Protein AF-A0ABD4KVZ1-F1 (afdb_monomer)

Structure (mmCIF, N/CA/C/O backbone):
data_AF-A0ABD4KVZ1-F1
#
_entry.id   AF-A0ABD4KVZ1-F1
#
loop_
_atom_site.group_PDB
_atom_site.id
_atom_site.type_symbol
_atom_site.label_atom_id
_atom_site.label_alt_id
_atom_site.label_comp_id
_atom_site.label_asym_id
_atom_site.label_entity_id
_atom_site.label_seq_id
_atom_site.pdbx_PDB_ins_code
_atom_site.Cartn_x
_atom_site.Cartn_y
_atom_site.Cartn_z
_atom_site.occupancy
_atom_site.B_iso_or_equiv
_atom_site.auth_seq_id
_atom_site.auth_comp_id
_atom_site.auth_asym_id
_atom_site.auth_atom_id
_atom_site.pdbx_PDB_model_num
ATOM 1 N N . MET A 1 1 ? 9.297 13.037 11.658 1.00 46.06 1 MET A N 1
ATOM 2 C CA . MET A 1 1 ? 9.692 13.486 10.306 1.00 46.06 1 MET A CA 1
ATOM 3 C C . MET A 1 1 ? 10.353 12.298 9.628 1.00 46.06 1 MET A C 1
ATOM 5 O O . MET A 1 1 ? 11.456 11.955 10.025 1.00 46.06 1 MET A O 1
ATOM 9 N N . SER A 1 2 ? 9.662 11.593 8.730 1.00 57.56 2 SER A N 1
ATOM 10 C CA . SER A 1 2 ? 10.331 10.580 7.901 1.00 57.56 2 SER A CA 1
ATOM 11 C C . SER A 1 2 ? 10.944 11.315 6.720 1.00 57.56 2 SER A C 1
ATOM 13 O O . SER A 1 2 ? 10.209 11.946 5.964 1.00 57.56 2 SER A O 1
ATOM 15 N N . SER A 1 3 ? 12.267 11.285 6.589 1.00 83.69 3 SER A N 1
ATOM 16 C CA . SER A 1 3 ? 12.931 11.670 5.345 1.00 83.69 3 SER A CA 1
ATOM 17 C C . SER A 1 3 ? 12.544 10.689 4.233 1.00 83.69 3 SER A C 1
ATOM 19 O O . SER A 1 3 ? 12.139 9.553 4.503 1.00 83.69 3 SER A O 1
ATOM 21 N N . VAL A 1 4 ? 12.629 11.140 2.981 1.00 92.75 4 VAL A N 1
ATOM 22 C CA . VAL A 1 4 ? 12.518 10.255 1.816 1.00 92.75 4 VAL A CA 1
ATOM 23 C C . VAL A 1 4 ? 13.843 9.490 1.698 1.00 92.75 4 VAL A C 1
ATOM 25 O O . VAL A 1 4 ? 14.880 10.146 1.714 1.00 92.75 4 VAL A O 1
ATOM 28 N N . PRO A 1 5 ? 13.842 8.147 1.616 1.00 95.81 5 PRO A N 1
ATOM 29 C CA . PRO A 1 5 ? 15.073 7.378 1.430 1.00 95.81 5 PRO A CA 1
ATOM 30 C C . PRO A 1 5 ? 15.786 7.728 0.118 1.00 95.81 5 PRO A C 1
ATOM 32 O O . PRO A 1 5 ? 15.143 7.767 -0.932 1.00 95.81 5 PRO A O 1
ATOM 35 N N . GLU A 1 6 ? 17.105 7.915 0.160 1.00 96.62 6 GLU A N 1
ATOM 36 C CA . GLU A 1 6 ? 17.926 8.294 -1.003 1.00 96.62 6 GLU A CA 1
ATOM 37 C C . GLU A 1 6 ? 18.751 7.121 -1.559 1.00 96.62 6 GLU A C 1
ATOM 39 O O . GLU A 1 6 ? 19.367 7.220 -2.621 1.00 96.62 6 GLU A O 1
ATOM 44 N N . SER A 1 7 ? 18.729 5.969 -0.880 1.00 97.44 7 SER A N 1
ATOM 45 C CA . SER A 1 7 ? 19.423 4.753 -1.306 1.00 97.44 7 SER A CA 1
ATOM 46 C C . SER A 1 7 ? 18.576 3.491 -1.131 1.00 97.44 7 SER A C 1
ATOM 48 O O . SER A 1 7 ? 17.569 3.468 -0.419 1.00 97.44 7 SER A O 1
ATOM 50 N N . LYS A 1 8 ? 19.003 2.396 -1.775 1.00 97.69 8 LYS A N 1
ATOM 51 C CA . LYS A 1 8 ? 18.382 1.072 -1.614 1.00 97.69 8 LYS A CA 1
ATOM 52 C C . LYS A 1 8 ? 18.383 0.625 -0.149 1.00 97.69 8 LYS A C 1
ATOM 54 O O . LYS A 1 8 ? 17.370 0.117 0.325 1.00 97.69 8 LYS A O 1
ATOM 59 N N . ASP A 1 9 ? 19.498 0.813 0.550 1.00 98.06 9 ASP A N 1
ATOM 60 C CA . ASP A 1 9 ? 19.649 0.368 1.937 1.00 98.06 9 ASP A CA 1
ATOM 61 C C . ASP A 1 9 ? 18.797 1.213 2.886 1.00 98.06 9 ASP A C 1
ATOM 63 O O . ASP A 1 9 ? 18.143 0.668 3.778 1.00 98.06 9 ASP A O 1
ATOM 67 N N . GLU A 1 10 ? 18.712 2.524 2.648 1.00 97.06 10 GLU A N 1
ATOM 68 C CA . GLU A 1 10 ? 17.799 3.40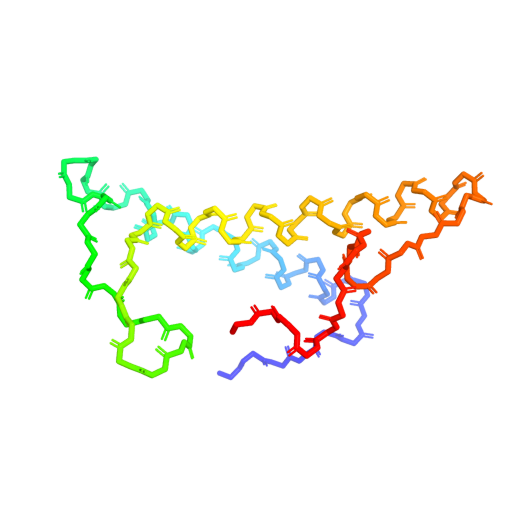1 3.383 1.00 97.06 10 GLU A CA 1
ATOM 69 C C . GLU A 1 10 ? 16.336 3.030 3.137 1.00 97.06 10 GLU A C 1
ATOM 71 O O . GLU A 1 10 ? 15.555 2.972 4.086 1.00 97.06 10 GLU A O 1
ATOM 76 N N . LEU A 1 11 ? 15.957 2.721 1.892 1.00 97.00 11 LEU A N 1
ATOM 77 C CA . LEU A 1 11 ? 14.590 2.322 1.558 1.00 97.00 11 LEU A CA 1
ATOM 78 C C . LEU A 1 11 ? 14.212 1.011 2.253 1.00 97.00 11 LEU A C 1
ATOM 80 O O . LEU A 1 11 ? 13.152 0.919 2.873 1.00 97.00 11 LEU A O 1
ATOM 84 N N . LEU A 1 12 ? 15.091 0.007 2.194 1.00 97.81 12 LEU A N 1
ATOM 85 C CA . LEU A 1 12 ? 14.888 -1.269 2.882 1.00 97.81 12 LEU A CA 1
ATOM 86 C C . LEU A 1 12 ? 14.811 -1.078 4.400 1.00 97.81 12 LEU A C 1
ATOM 88 O O . LEU A 1 12 ? 13.948 -1.667 5.050 1.00 97.81 12 LEU A O 1
ATOM 92 N N . THR A 1 13 ? 15.668 -0.230 4.966 1.00 96.81 13 THR A N 1
ATOM 93 C CA . THR A 1 13 ? 15.659 0.092 6.400 1.00 96.81 13 THR A CA 1
ATOM 94 C C . THR A 1 13 ? 14.362 0.790 6.807 1.00 96.81 13 THR A C 1
ATOM 96 O O . THR A 1 13 ? 13.756 0.429 7.820 1.00 96.81 13 THR A O 1
ATOM 99 N N . ALA A 1 14 ? 13.882 1.748 6.013 1.00 96.25 14 ALA A N 1
ATOM 100 C CA . ALA A 1 14 ? 12.621 2.438 6.258 1.00 96.25 14 ALA A CA 1
ATOM 101 C C . ALA A 1 14 ? 11.437 1.457 6.240 1.00 96.25 14 ALA A C 1
ATOM 103 O O . ALA A 1 14 ? 10.675 1.404 7.204 1.00 96.25 14 ALA A O 1
ATOM 104 N N . ILE A 1 15 ? 11.332 0.608 5.211 1.00 96.25 15 ILE A N 1
ATOM 105 C CA . ILE A 1 15 ? 10.273 -0.411 5.111 1.00 96.25 15 ILE A CA 1
ATOM 106 C C . ILE A 1 15 ? 10.318 -1.362 6.317 1.00 96.25 15 ILE A C 1
ATOM 108 O O . ILE A 1 15 ? 9.310 -1.538 7.005 1.00 96.25 15 ILE A O 1
ATOM 112 N N . ASN A 1 16 ? 11.490 -1.930 6.618 1.00 97.19 16 ASN A N 1
ATOM 113 C CA . ASN A 1 16 ? 11.646 -2.937 7.671 1.00 97.19 16 ASN A CA 1
ATOM 114 C C . ASN A 1 16 ? 11.500 -2.374 9.091 1.00 97.19 16 ASN A C 1
ATOM 116 O O . ASN A 1 16 ? 11.189 -3.126 10.010 1.00 97.19 16 ASN A O 1
ATOM 120 N N . SER A 1 17 ? 11.707 -1.072 9.292 1.00 95.88 17 SER A N 1
ATOM 121 C CA . SER A 1 17 ? 11.547 -0.430 10.603 1.00 95.88 17 SER A CA 1
ATOM 122 C C . SER A 1 17 ? 10.137 0.111 10.847 1.00 95.88 17 SER A C 1
ATOM 124 O O . SER A 1 17 ? 9.678 0.120 11.993 1.00 95.88 17 SER A O 1
ATOM 126 N N . ILE A 1 18 ? 9.438 0.555 9.797 1.0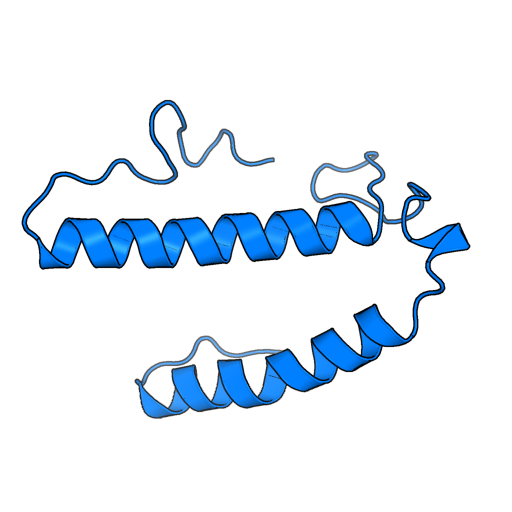0 95.31 18 ILE A N 1
ATOM 127 C CA . ILE A 1 18 ? 8.083 1.113 9.895 1.00 95.31 18 ILE A CA 1
ATOM 128 C C . ILE A 1 18 ? 7.039 -0.004 9.924 1.00 95.31 18 ILE A C 1
ATOM 130 O O . ILE A 1 18 ? 6.128 0.041 10.751 1.00 95.31 18 ILE A O 1
ATOM 134 N N . PHE A 1 19 ? 7.181 -1.028 9.077 1.00 96.62 19 PHE A N 1
ATOM 135 C CA . PHE A 1 19 ? 6.179 -2.088 8.955 1.00 96.62 19 PHE A CA 1
ATOM 136 C C . PHE A 1 19 ? 5.866 -2.802 10.287 1.00 96.62 19 PHE A C 1
ATOM 138 O O . PHE A 1 19 ? 4.686 -2.929 10.616 1.00 96.62 19 PHE A O 1
ATOM 145 N N . PRO A 1 20 ? 6.847 -3.204 11.124 1.00 97.50 20 PRO A N 1
ATOM 146 C CA . PRO A 1 20 ? 6.544 -3.832 12.410 1.00 97.50 20 PRO A CA 1
ATOM 147 C C . PRO A 1 20 ? 5.761 -2.925 13.364 1.00 97.50 20 PRO A C 1
ATOM 149 O O . PRO A 1 20 ? 4.898 -3.420 14.081 1.00 97.50 20 PRO A O 1
ATOM 152 N N . LYS A 1 21 ? 6.028 -1.611 13.354 1.00 96.81 21 LYS A N 1
ATOM 153 C CA . LYS A 1 21 ? 5.315 -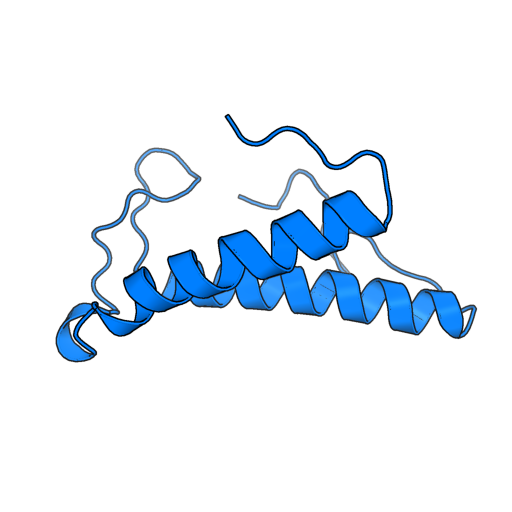0.631 14.192 1.00 96.81 21 LYS A CA 1
ATOM 154 C C . LYS A 1 21 ? 3.856 -0.515 13.759 1.00 96.81 21 LYS A C 1
ATOM 156 O O . LYS A 1 21 ? 2.966 -0.665 14.582 1.00 96.81 21 LYS A O 1
ATOM 161 N N . LEU A 1 22 ? 3.626 -0.388 12.454 1.00 96.38 22 LEU A N 1
ATOM 162 C CA . LEU A 1 22 ? 2.284 -0.381 11.876 1.00 96.38 22 LEU A CA 1
ATOM 163 C C . LEU A 1 22 ? 1.503 -1.667 12.207 1.00 96.38 22 LEU A C 1
ATOM 165 O O . LEU A 1 22 ? 0.311 -1.633 12.502 1.00 96.38 22 LEU A O 1
ATOM 169 N N . MET A 1 23 ? 2.176 -2.820 12.194 1.00 97.75 23 MET A N 1
ATOM 170 C CA . MET A 1 23 ? 1.547 -4.090 12.560 1.00 97.75 23 MET A CA 1
ATOM 171 C C . MET A 1 23 ? 1.183 -4.185 14.044 1.00 97.75 23 MET A C 1
ATOM 173 O O . MET A 1 23 ? 0.237 -4.903 14.368 1.00 97.75 23 MET A O 1
ATOM 17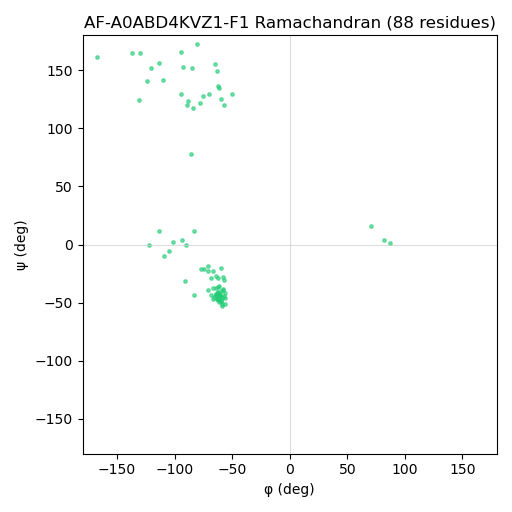7 N N . VAL A 1 24 ? 1.903 -3.503 14.943 1.00 98.12 24 VAL A N 1
ATOM 178 C CA . VAL A 1 24 ? 1.505 -3.398 16.358 1.00 98.12 24 VAL A CA 1
ATOM 179 C C . VAL A 1 24 ? 0.170 -2.667 16.461 1.00 98.12 24 VAL A C 1
ATOM 181 O O . VAL A 1 24 ? -0.741 -3.191 17.102 1.00 98.12 24 VAL A O 1
ATOM 184 N N . ASP A 1 25 ? 0.021 -1.541 15.759 1.00 95.75 25 ASP A N 1
ATOM 185 C CA . ASP A 1 25 ? -1.220 -0.762 15.759 1.00 95.75 25 ASP A CA 1
ATOM 186 C C . ASP A 1 25 ? -2.393 -1.614 15.257 1.00 95.75 25 ASP A C 1
ATOM 188 O O . ASP A 1 25 ? -3.372 -1.806 15.980 1.00 95.75 25 ASP A O 1
ATOM 192 N N . TYR A 1 26 ? -2.266 -2.245 14.084 1.00 96.88 26 TYR A N 1
ATOM 193 C CA . TYR A 1 26 ? -3.340 -3.082 13.533 1.00 96.88 26 TYR A CA 1
ATOM 194 C C . TYR A 1 26 ? -3.698 -4.295 14.389 1.00 96.88 26 TYR A C 1
ATOM 196 O O . TYR A 1 26 ? -4.869 -4.660 14.469 1.00 96.88 26 TYR A O 1
ATOM 204 N N . ARG A 1 27 ? -2.718 -4.934 15.036 1.00 97.19 27 ARG A N 1
ATOM 205 C CA . ARG A 1 27 ? -2.975 -6.094 15.907 1.00 97.19 27 ARG A CA 1
ATOM 206 C C . ARG A 1 27 ? -3.611 -5.706 17.236 1.00 97.19 27 ARG A C 1
ATOM 208 O O . ARG A 1 27 ? -4.206 -6.566 17.878 1.00 97.19 27 ARG A O 1
ATOM 215 N N . SER A 1 28 ? -3.475 -4.449 17.650 1.00 97.31 28 SER A N 1
ATOM 216 C CA . SER A 1 28 ? -4.076 -3.951 18.887 1.00 97.31 28 SER A CA 1
ATOM 217 C C . SER A 1 28 ? -5.580 -3.681 18.755 1.00 97.31 28 SER A C 1
ATOM 219 O O . SER A 1 28 ? -6.287 -3.684 19.761 1.00 97.31 28 SER A O 1
ATOM 221 N N . VAL A 1 29 ? -6.085 -3.496 17.529 1.00 97.19 29 VAL A N 1
ATOM 222 C CA . VAL A 1 29 ? -7.495 -3.189 17.260 1.00 97.19 29 VAL A CA 1
ATOM 223 C C . VAL A 1 29 ? -8.362 -4.454 17.358 1.00 97.19 29 VAL A C 1
ATOM 225 O O . VAL A 1 29 ? -8.159 -5.400 16.591 1.00 97.19 29 VAL A O 1
ATOM 228 N N . PRO A 1 30 ? -9.385 -4.487 18.234 1.00 97.81 30 PRO A N 1
ATOM 229 C CA . PRO A 1 30 ? -10.340 -5.587 18.279 1.00 97.81 30 PRO A CA 1
ATOM 230 C C . PRO A 1 30 ? -11.126 -5.726 16.969 1.00 97.81 30 PRO A C 1
ATOM 232 O O . PRO A 1 30 ? -11.660 -4.754 16.431 1.00 97.81 30 PRO A O 1
ATOM 235 N N . ALA A 1 31 ? -11.288 -6.960 16.489 1.00 96.56 31 ALA A N 1
ATOM 236 C CA . ALA A 1 31 ? -12.021 -7.238 15.250 1.00 96.56 31 ALA A CA 1
ATOM 237 C C . ALA A 1 31 ? -13.480 -6.737 15.275 1.00 96.56 31 ALA A C 1
ATOM 239 O O . ALA A 1 31 ? -14.024 -6.389 14.230 1.00 96.56 31 ALA A O 1
ATOM 240 N N . SER A 1 32 ? -14.099 -6.662 16.459 1.00 98.06 32 SER A N 1
ATOM 241 C CA . SER A 1 32 ? -15.465 -6.159 16.649 1.00 98.06 32 SER A CA 1
ATOM 242 C C . SER A 1 32 ? -15.634 -4.681 16.290 1.00 98.06 32 SER A C 1
ATOM 244 O O . SER A 1 32 ? -16.733 -4.285 15.911 1.00 98.06 32 SER A O 1
ATOM 246 N N . ILE A 1 33 ? -14.567 -3.880 16.387 1.00 97.50 33 ILE A N 1
ATOM 247 C CA . ILE A 1 33 ? -14.597 -2.439 16.096 1.00 97.50 33 ILE A CA 1
ATOM 248 C C . ILE A 1 33 ? -13.844 -2.073 14.812 1.00 97.50 33 ILE A C 1
ATOM 250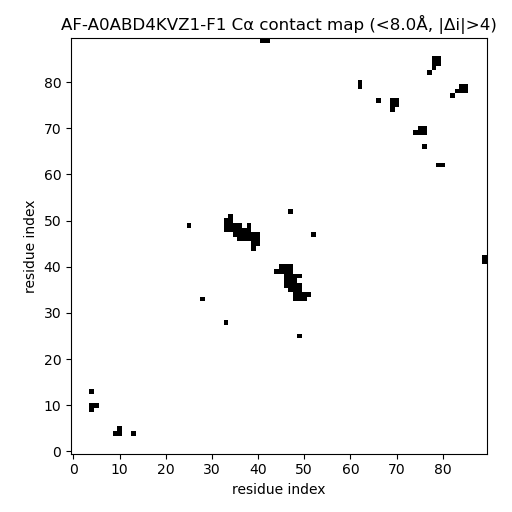 O O . ILE A 1 33 ? -13.979 -0.963 14.316 1.00 97.50 33 ILE A O 1
ATOM 254 N N . ALA A 1 34 ? -13.090 -3.004 14.218 1.00 97.81 34 ALA A N 1
ATOM 255 C CA . ALA A 1 34 ? -12.208 -2.726 13.079 1.00 97.81 34 ALA A CA 1
ATOM 256 C C . ALA A 1 34 ? -12.923 -2.181 11.822 1.00 97.81 34 ALA A C 1
ATOM 258 O O . ALA A 1 34 ? -12.278 -1.575 10.966 1.00 97.81 34 ALA A O 1
ATOM 259 N N . ARG A 1 35 ? -14.243 -2.388 11.712 1.00 98.06 35 ARG A N 1
ATOM 260 C CA . ARG A 1 35 ? -15.099 -1.880 10.624 1.00 98.06 35 ARG A CA 1
ATOM 261 C C . ARG A 1 35 ? -15.919 -0.636 10.989 1.00 98.06 35 ARG A C 1
ATOM 263 O O . ARG A 1 35 ? -16.703 -0.187 10.160 1.00 98.06 35 ARG A O 1
ATOM 270 N N . GLN A 1 36 ? -15.778 -0.086 12.194 1.00 98.19 36 GLN A N 1
ATOM 271 C CA . GLN A 1 36 ? -16.438 1.170 12.557 1.00 98.19 36 GLN A CA 1
ATOM 272 C C . GLN A 1 36 ? -15.786 2.332 11.800 1.00 98.19 36 GLN A C 1
ATOM 274 O O . GLN A 1 36 ? -14.561 2.454 11.788 1.00 98.19 36 GLN A O 1
ATOM 279 N N . CYS A 1 37 ? -16.599 3.165 11.151 1.00 97.69 37 CYS A N 1
ATOM 280 C CA . CYS A 1 37 ? -16.125 4.325 10.401 1.00 97.69 37 CYS A CA 1
ATOM 281 C C . CYS A 1 37 ? -15.965 5.523 11.335 1.00 97.69 37 CYS A C 1
ATOM 283 O O . CYS A 1 37 ? -16.829 6.386 11.372 1.00 97.69 37 CYS A O 1
ATOM 285 N N . GLU A 1 38 ? -14.882 5.551 12.107 1.00 95.94 38 GLU A N 1
ATOM 286 C CA . GLU A 1 38 ? -14.612 6.617 13.088 1.00 95.94 38 GLU A CA 1
ATOM 287 C C . GLU A 1 38 ? -13.271 7.329 12.846 1.00 95.94 38 GLU A C 1
ATOM 289 O O . GLU A 1 38 ? -12.918 8.262 13.564 1.00 95.94 38 GLU A O 1
ATOM 294 N N . ILE A 1 39 ? -12.519 6.920 11.819 1.00 94.81 39 ILE A N 1
ATOM 295 C CA . ILE A 1 39 ? -11.236 7.525 11.449 1.00 94.81 39 ILE A CA 1
ATOM 296 C C . ILE A 1 39 ? -11.488 8.579 10.376 1.00 94.81 39 ILE A C 1
ATOM 298 O O . ILE A 1 39 ? -12.132 8.278 9.374 1.00 94.81 39 ILE A O 1
ATOM 302 N N . GLU A 1 40 ? -10.970 9.797 10.545 1.00 95.62 40 GLU A N 1
ATOM 303 C CA . GLU A 1 40 ? -11.022 10.818 9.490 1.00 95.62 40 GLU A CA 1
ATOM 304 C C . GLU A 1 40 ? -10.293 10.322 8.229 1.00 95.62 40 GLU A C 1
ATOM 306 O O . GLU A 1 40 ? -9.141 9.890 8.285 1.00 95.62 40 GLU A O 1
ATOM 311 N N . GLY A 1 41 ? -10.990 10.344 7.091 1.00 93.56 41 GLY A N 1
ATOM 312 C CA . GLY A 1 41 ? -10.439 9.942 5.800 1.00 93.56 41 GLY A CA 1
ATOM 313 C C . GLY A 1 41 ? -9.601 11.039 5.136 1.00 93.56 41 GLY A C 1
ATOM 314 O O . GLY A 1 41 ? -9.585 12.189 5.566 1.00 93.56 41 GLY A O 1
ATOM 315 N N . ASN A 1 42 ? -8.943 10.695 4.024 1.00 89.75 42 ASN A N 1
ATOM 316 C CA . ASN A 1 42 ? -8.112 11.638 3.257 1.00 89.75 42 ASN A CA 1
ATOM 317 C C . ASN A 1 42 ? -8.915 12.820 2.685 1.00 89.75 42 ASN A C 1
ATOM 319 O O . ASN A 1 42 ? -8.390 13.922 2.528 1.00 89.75 42 ASN A O 1
ATOM 323 N N . VAL A 1 43 ? -10.203 12.604 2.401 1.00 91.00 43 VAL A N 1
ATOM 324 C CA . VAL A 1 43 ? -11.129 13.663 2.001 1.00 91.00 43 VAL A CA 1
ATOM 325 C C . VAL A 1 43 ? -11.760 14.251 3.258 1.00 91.00 43 VAL A C 1
ATOM 327 O O . VAL A 1 43 ? -12.452 13.553 4.001 1.00 91.00 43 VAL A O 1
ATOM 330 N N . LYS A 1 44 ? -11.557 15.552 3.485 1.00 91.44 44 LYS A N 1
ATOM 331 C CA . LYS A 1 44 ? -12.087 16.260 4.657 1.00 91.44 44 LYS A CA 1
ATOM 332 C C . LYS A 1 44 ? -13.585 15.996 4.844 1.00 91.44 44 LYS A C 1
ATOM 334 O O . LYS A 1 44 ? -14.376 16.189 3.922 1.00 9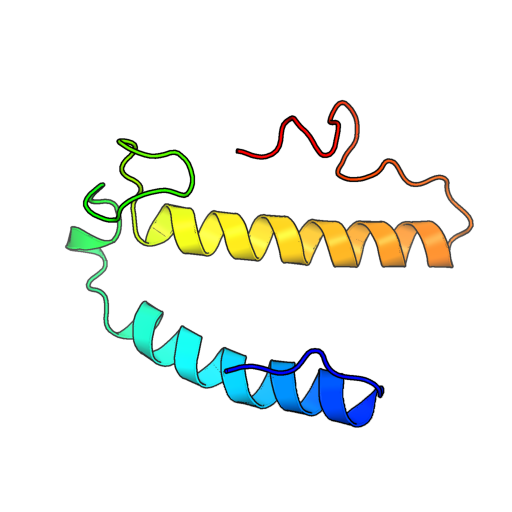1.44 44 LYS A O 1
ATOM 339 N N . GLY A 1 45 ? -13.967 15.615 6.061 1.00 94.38 45 GLY A N 1
ATOM 340 C CA . GLY A 1 45 ? -15.357 15.316 6.416 1.00 94.38 45 GLY A CA 1
ATOM 341 C C . GLY A 1 45 ? -15.827 13.910 6.031 1.00 94.38 45 GLY A C 1
ATOM 342 O O . GLY A 1 45 ? -16.993 13.593 6.248 1.00 94.38 45 GLY A O 1
ATOM 343 N N . THR A 1 46 ? -14.946 13.063 5.492 1.00 95.31 46 THR A N 1
ATOM 344 C CA . THR A 1 46 ? -15.218 11.629 5.331 1.00 95.31 46 THR A CA 1
ATOM 345 C C . THR A 1 46 ? -14.703 10.844 6.529 1.00 95.31 46 THR A C 1
ATOM 347 O O . THR A 1 46 ? -13.753 11.257 7.196 1.00 95.31 46 THR A O 1
ATOM 350 N N . GLN A 1 47 ? -15.339 9.707 6.802 1.00 97.50 47 GLN A N 1
ATOM 351 C CA . GLN A 1 47 ? -14.896 8.759 7.816 1.00 97.50 47 GLN A CA 1
ATOM 352 C C . GLN A 1 47 ? -14.700 7.386 7.183 1.00 97.50 47 GLN A C 1
ATOM 354 O O . GLN A 1 47 ? -15.488 6.966 6.333 1.00 97.50 47 GLN A O 1
ATOM 359 N N . ILE A 1 48 ? -13.647 6.701 7.608 1.00 97.50 48 ILE A N 1
ATOM 360 C CA . ILE A 1 48 ? -13.259 5.368 7.160 1.00 97.50 48 ILE A CA 1
ATOM 361 C C . ILE A 1 48 ? -13.007 4.471 8.371 1.00 97.50 48 ILE A C 1
ATOM 363 O O . ILE A 1 48 ? -12.874 4.939 9.504 1.00 97.50 48 ILE A O 1
ATOM 367 N N . SER A 1 49 ? -12.953 3.166 8.141 1.00 98.12 49 SER A N 1
ATOM 368 C CA . SER A 1 49 ? -12.631 2.184 9.171 1.00 98.12 49 SER A CA 1
ATOM 369 C C . SER A 1 49 ? -11.147 1.825 9.202 1.00 98.12 49 SER A C 1
ATOM 371 O O . SER A 1 49 ? -10.404 2.063 8.246 1.00 98.12 49 SER A O 1
ATOM 373 N N . VAL A 1 50 ? -10.703 1.169 10.280 1.00 97.69 50 VAL A N 1
ATOM 374 C CA . VAL A 1 50 ? -9.348 0.589 10.351 1.00 97.69 50 VAL A CA 1
ATOM 375 C C . VAL A 1 50 ? -9.132 -0.376 9.181 1.00 97.69 50 VAL A C 1
ATOM 377 O O . VAL A 1 50 ? -8.081 -0.336 8.542 1.00 97.69 50 VAL A O 1
ATOM 380 N N . CYS A 1 51 ? -10.131 -1.199 8.845 1.00 97.94 51 CYS A N 1
ATOM 381 C CA . CYS A 1 51 ? -10.067 -2.094 7.689 1.00 97.94 51 CYS A CA 1
ATOM 382 C C . CYS A 1 51 ? -9.834 -1.349 6.369 1.00 97.94 51 CYS A C 1
ATOM 384 O O . CYS A 1 51 ? -9.069 -1.837 5.537 1.00 97.94 51 CYS A O 1
ATOM 386 N N . ASP A 1 52 ? -10.442 -0.177 6.183 1.00 97.69 52 ASP A N 1
ATOM 387 C CA . ASP A 1 52 ? -10.257 0.619 4.967 1.00 97.69 52 ASP A CA 1
ATOM 388 C C . ASP A 1 52 ? -8.823 1.149 4.863 1.00 97.69 52 ASP A C 1
ATOM 390 O O . ASP A 1 52 ? -8.239 1.120 3.780 1.00 97.69 52 ASP A O 1
ATOM 394 N N . THR A 1 53 ? -8.199 1.53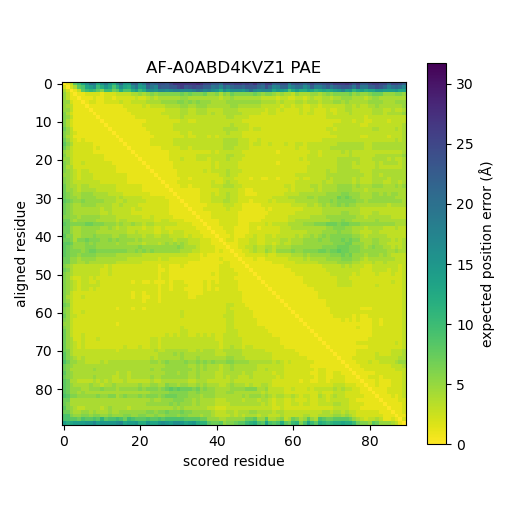3 5.986 1.00 96.38 53 THR A N 1
ATOM 395 C CA . THR A 1 53 ? -6.776 1.925 5.986 1.00 96.38 53 THR A CA 1
ATOM 396 C C . THR A 1 53 ? -5.864 0.769 5.557 1.00 96.38 53 THR A C 1
ATOM 398 O O . THR A 1 53 ? -4.957 0.964 4.750 1.00 96.38 53 THR A O 1
ATOM 401 N N . VAL A 1 54 ? -6.134 -0.460 6.019 1.00 96.38 54 VAL A N 1
ATOM 402 C CA . VAL A 1 54 ? -5.373 -1.652 5.606 1.00 96.38 54 VAL A CA 1
ATOM 403 C C . VAL A 1 54 ? -5.600 -1.943 4.123 1.00 96.38 54 VAL A C 1
ATOM 405 O O . VAL A 1 54 ? -4.644 -2.201 3.391 1.00 96.38 54 VAL A O 1
ATOM 408 N N . ALA A 1 55 ? -6.854 -1.888 3.665 1.00 97.69 55 ALA A N 1
ATOM 409 C CA . ALA A 1 55 ? -7.205 -2.117 2.267 1.00 97.69 55 ALA A CA 1
ATOM 410 C C . ALA A 1 55 ? -6.510 -1.107 1.341 1.00 97.69 55 ALA A C 1
ATOM 412 O O . ALA A 1 55 ? -5.986 -1.498 0.297 1.00 97.69 55 ALA A O 1
ATOM 413 N N . TYR A 1 56 ? -6.434 0.160 1.755 1.00 95.62 56 TYR A N 1
ATOM 414 C CA . TYR A 1 56 ? -5.707 1.213 1.050 1.00 95.62 56 TYR A CA 1
ATOM 415 C C . TYR A 1 56 ? -4.213 0.880 0.902 1.00 95.62 56 TYR A C 1
ATOM 417 O O . TYR A 1 56 ? -3.676 0.921 -0.207 1.00 95.62 56 TYR A O 1
ATOM 425 N N . LEU A 1 57 ? -3.545 0.476 1.990 1.00 96.56 57 LEU A N 1
ATOM 426 C CA . LEU A 1 57 ? -2.125 0.103 1.961 1.00 96.56 57 LEU A CA 1
ATOM 427 C C . LEU A 1 57 ? -1.857 -1.139 1.100 1.00 96.56 57 LEU A C 1
ATOM 429 O O . LEU A 1 57 ? -0.906 -1.154 0.316 1.00 96.56 57 LEU A O 1
ATOM 433 N N . ILE A 1 58 ? -2.709 -2.164 1.202 1.00 97.69 58 ILE A N 1
ATOM 434 C CA . ILE A 1 58 ? -2.626 -3.369 0.363 1.00 97.69 58 ILE A CA 1
ATOM 435 C C . ILE A 1 58 ? -2.812 -3.004 -1.113 1.00 97.69 58 ILE A C 1
ATOM 437 O O . ILE A 1 58 ? -2.060 -3.482 -1.963 1.00 97.69 58 ILE A O 1
ATOM 441 N N . GLY A 1 59 ? -3.785 -2.143 -1.424 1.00 96.69 59 GLY A N 1
ATOM 442 C CA . GLY A 1 59 ? -4.042 -1.664 -2.779 1.00 96.69 59 GLY A CA 1
ATOM 443 C C . GLY A 1 59 ? -2.807 -1.016 -3.403 1.00 96.69 59 GLY A C 1
ATOM 444 O O . GLY A 1 59 ? -2.380 -1.421 -4.486 1.00 96.69 59 GLY A O 1
ATOM 445 N N . TRP A 1 60 ? -2.176 -0.076 -2.694 1.00 97.00 60 TRP A N 1
ATOM 446 C CA . TRP A 1 60 ? -0.947 0.576 -3.156 1.00 97.00 60 TRP A CA 1
ATOM 447 C C . TRP A 1 60 ? 0.234 -0.383 -3.297 1.00 97.00 60 TRP A C 1
ATOM 449 O O . TRP A 1 60 ? 0.928 -0.346 -4.314 1.00 97.00 60 TRP A O 1
ATOM 459 N N . GLY A 1 61 ? 0.441 -1.277 -2.325 1.00 97.50 61 GLY A N 1
ATOM 460 C CA . GLY A 1 61 ? 1.492 -2.293 -2.404 1.00 97.50 61 GLY A CA 1
ATOM 461 C C . GLY A 1 61 ? 1.330 -3.193 -3.632 1.00 97.50 61 GLY A C 1
ATOM 462 O O . GLY A 1 61 ? 2.276 -3.391 -4.396 1.00 97.50 61 GLY A O 1
ATOM 463 N N . ASN A 1 62 ? 0.108 -3.666 -3.885 1.00 97.94 62 ASN A N 1
ATOM 464 C CA . ASN A 1 62 ? -0.207 -4.486 -5.053 1.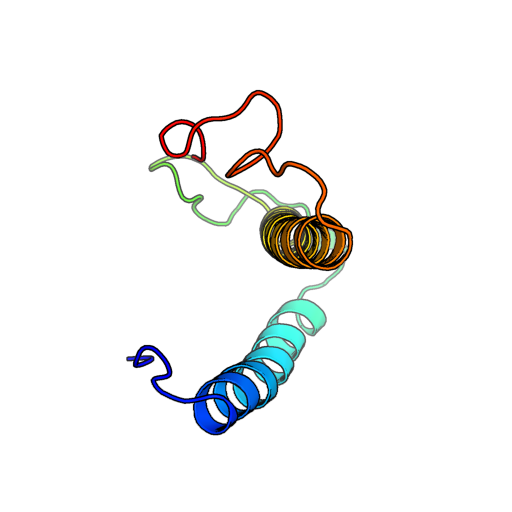00 97.94 62 ASN A CA 1
ATOM 465 C C . ASN A 1 62 ? -0.003 -3.733 -6.372 1.00 97.94 62 ASN A C 1
ATOM 467 O O . ASN A 1 62 ? 0.478 -4.328 -7.337 1.00 97.94 62 ASN A O 1
ATOM 471 N N . LEU A 1 63 ? -0.328 -2.436 -6.428 1.00 98.00 63 LEU A N 1
ATOM 472 C CA . LEU A 1 63 ? -0.071 -1.611 -7.610 1.00 98.00 63 LEU A CA 1
ATOM 473 C C . LEU A 1 63 ? 1.427 -1.505 -7.908 1.00 98.00 63 LEU A C 1
ATOM 475 O O . LEU A 1 63 ? 1.829 -1.781 -9.036 1.00 98.00 63 LEU A O 1
ATOM 479 N N . VAL A 1 64 ? 2.262 -1.210 -6.906 1.00 98.00 64 VAL A N 1
ATOM 480 C CA . VAL A 1 64 ? 3.724 -1.137 -7.082 1.00 98.00 64 VAL A CA 1
ATOM 481 C C . VAL A 1 64 ? 4.293 -2.466 -7.585 1.00 98.00 64 VAL A C 1
ATOM 483 O O . VAL A 1 64 ? 5.073 -2.484 -8.541 1.00 98.00 64 VAL A O 1
ATOM 486 N N . LEU A 1 65 ? 3.864 -3.588 -6.996 1.00 98.25 65 LEU A N 1
ATOM 487 C CA . LEU A 1 65 ? 4.285 -4.925 -7.424 1.00 98.25 65 LEU A CA 1
ATOM 488 C C . LEU A 1 65 ? 3.829 -5.242 -8.856 1.00 98.25 65 LEU A C 1
ATOM 490 O O . LEU A 1 65 ? 4.623 -5.745 -9.655 1.00 98.25 65 LEU A O 1
ATOM 494 N N . LYS A 1 66 ? 2.583 -4.902 -9.211 1.00 98.00 66 LYS A N 1
ATOM 495 C CA . LYS A 1 66 ? 2.051 -5.048 -10.574 1.00 98.00 66 LYS A CA 1
ATOM 496 C C . LYS A 1 66 ? 2.877 -4.238 -11.571 1.00 98.00 66 LYS A C 1
ATOM 498 O O . LYS A 1 66 ? 3.277 -4.777 -12.601 1.00 98.00 66 LYS A O 1
ATOM 503 N N . TRP A 1 67 ? 3.152 -2.967 -11.280 1.00 98.38 67 TRP A N 1
ATOM 504 C CA . TRP A 1 67 ? 3.944 -2.110 -12.163 1.00 98.38 67 TRP A CA 1
ATOM 505 C C . TRP A 1 67 ? 5.349 -2.673 -12.375 1.00 98.38 67 TRP A C 1
ATOM 507 O O . TRP A 1 67 ? 5.812 -2.732 -13.513 1.00 98.38 67 TRP A O 1
ATOM 517 N N . HIS A 1 68 ? 6.009 -3.130 -11.304 1.00 98.06 68 HIS A N 1
ATOM 518 C CA . HIS A 1 68 ? 7.335 -3.739 -11.392 1.00 98.06 68 HIS A CA 1
ATOM 519 C C . HIS A 1 68 ? 7.323 -5.015 -12.242 1.00 98.06 68 HIS A C 1
ATOM 521 O O . HIS A 1 68 ? 8.153 -5.160 -13.137 1.00 98.06 68 HIS A O 1
ATOM 527 N N . SER A 1 69 ? 6.355 -5.905 -12.007 1.00 98.38 69 SER A N 1
ATOM 528 C CA . SER A 1 69 ? 6.203 -7.161 -12.747 1.00 98.38 69 SER A CA 1
ATOM 529 C C . SER A 1 69 ? 5.957 -6.938 -14.242 1.00 98.38 69 SER A C 1
ATOM 531 O O . SER A 1 69 ? 6.566 -7.606 -15.073 1.00 98.38 69 SER A O 1
ATOM 533 N N . LEU A 1 70 ? 5.099 -5.985 -14.610 1.00 98.44 70 LEU A N 1
ATOM 534 C CA . LEU A 1 70 ? 4.849 -5.666 -16.017 1.00 98.44 70 LEU A CA 1
ATOM 535 C C . LEU A 1 70 ? 6.081 -5.027 -16.674 1.00 98.44 70 LEU A C 1
ATOM 537 O O . LEU A 1 70 ? 6.467 -5.425 -17.772 1.00 98.44 70 LEU A O 1
ATOM 541 N N . LYS A 1 71 ? 6.749 -4.092 -15.982 1.00 97.88 71 LYS A N 1
ATOM 542 C CA . LYS A 1 71 ? 7.987 -3.470 -16.475 1.00 97.88 71 LYS A CA 1
ATOM 543 C C . LYS A 1 71 ? 9.100 -4.491 -16.696 1.00 97.88 71 LYS A C 1
ATOM 545 O O . LYS A 1 71 ? 9.773 -4.408 -17.719 1.00 97.88 71 LYS A O 1
ATOM 550 N N . SER A 1 72 ? 9.289 -5.448 -15.785 1.00 98.12 72 SER A N 1
ATOM 551 C CA . SER A 1 72 ? 10.328 -6.478 -15.926 1.00 98.12 72 SER A CA 1
ATOM 552 C C . SER A 1 72 ? 10.069 -7.435 -17.094 1.00 98.12 72 SER A C 1
ATOM 554 O O . SER A 1 72 ? 11.013 -8.002 -17.636 1.00 98.12 72 SER A O 1
ATOM 556 N N . GLN A 1 73 ? 8.812 -7.560 -17.528 1.00 98.31 73 GLN A N 1
ATOM 557 C CA . GLN A 1 73 ? 8.397 -8.329 -18.705 1.00 98.31 73 GLN A CA 1
ATOM 558 C C . GLN A 1 73 ? 8.387 -7.504 -20.006 1.00 98.31 73 GLN A C 1
ATOM 560 O O . GLN A 1 73 ? 8.032 -8.031 -21.057 1.00 98.31 73 GLN A O 1
ATOM 565 N N . GLY A 1 74 ? 8.736 -6.212 -19.964 1.00 98.19 74 GLY A N 1
ATOM 566 C CA . GLY A 1 74 ? 8.652 -5.321 -21.128 1.00 98.19 74 GLY A CA 1
ATOM 567 C C . GLY A 1 74 ? 7.218 -4.978 -21.554 1.00 98.19 74 GLY A C 1
ATOM 568 O O . GLY A 1 74 ? 7.008 -4.497 -22.666 1.00 98.19 74 GLY A O 1
ATOM 569 N N . LEU A 1 75 ? 6.230 -5.213 -20.687 1.00 98.31 75 LEU A N 1
ATOM 570 C CA . LEU A 1 75 ? 4.822 -4.928 -20.951 1.00 98.31 75 LEU A CA 1
ATOM 571 C C . LEU A 1 75 ? 4.473 -3.463 -20.626 1.00 98.31 75 LEU A C 1
ATOM 573 O O . LEU A 1 75 ? 5.095 -2.848 -19.748 1.00 98.31 75 LEU A O 1
ATOM 577 N N . PRO A 1 76 ? 3.468 -2.881 -21.309 1.00 97.25 76 PRO A N 1
ATOM 578 C CA . PRO A 1 76 ? 2.977 -1.547 -20.986 1.00 97.25 76 PRO A CA 1
ATOM 579 C C . PRO A 1 76 ? 2.368 -1.504 -19.578 1.00 97.25 76 PRO A C 1
ATOM 581 O O . PRO A 1 76 ? 1.817 -2.488 -19.083 1.00 97.25 76 PRO A O 1
ATOM 584 N N . VAL A 1 77 ? 2.468 -0.338 -18.934 1.00 97.75 77 VAL A N 1
ATOM 585 C CA . VAL A 1 77 ? 1.946 -0.099 -17.583 1.00 97.75 77 VAL A CA 1
ATOM 586 C C . VAL A 1 77 ? 1.123 1.177 -17.564 1.00 97.75 77 VAL A C 1
ATOM 588 O O . VAL A 1 77 ? 1.643 2.246 -17.882 1.00 97.75 77 VAL A O 1
ATOM 591 N N . ASP A 1 78 ? -0.123 1.056 -17.115 1.00 96.81 78 ASP A N 1
ATOM 592 C CA . ASP A 1 78 ? -0.999 2.191 -16.842 1.00 96.81 78 ASP A CA 1
ATOM 593 C C . ASP A 1 78 ? -0.804 2.665 -15.399 1.00 96.81 78 ASP A C 1
ATOM 595 O O . ASP A 1 78 ? -0.984 1.895 -14.449 1.00 96.81 78 ASP A O 1
ATOM 599 N N . PHE A 1 79 ? -0.473 3.944 -15.233 1.00 96.62 79 PHE A N 1
ATOM 600 C CA . PHE A 1 79 ? -0.333 4.591 -13.930 1.00 96.62 79 PHE A CA 1
ATOM 601 C C . PHE A 1 79 ? -1.463 5.602 -13.694 1.00 96.62 79 PHE A C 1
ATOM 603 O O . PHE A 1 79 ? -1.783 6.357 -14.615 1.00 96.62 79 PHE A O 1
ATOM 610 N N . PRO A 1 80 ? -2.003 5.708 -12.463 1.00 95.69 80 PRO A N 1
ATOM 611 C CA . PRO A 1 80 ? -1.784 4.828 -11.302 1.00 95.69 80 PRO A CA 1
ATOM 612 C C . PRO A 1 80 ? -2.440 3.443 -11.458 1.00 95.69 80 PRO A C 1
ATOM 614 O O . PRO A 1 80 ? -2.060 2.482 -10.800 1.00 95.69 80 PRO A O 1
ATOM 617 N N . GLY A 1 81 ? -3.402 3.306 -12.361 1.00 94.38 81 GLY A N 1
ATOM 618 C CA . GLY A 1 81 ? -4.033 2.037 -12.688 1.00 94.38 81 GLY A CA 1
ATOM 619 C C . GLY A 1 81 ? -4.861 2.180 -13.953 1.00 94.38 81 GLY A C 1
ATOM 620 O O . GLY A 1 81 ? -5.199 3.291 -14.362 1.00 94.38 81 GLY A O 1
ATOM 621 N N . THR A 1 82 ? -5.189 1.058 -14.584 1.00 94.31 82 THR A N 1
ATOM 622 C CA . THR A 1 82 ? -5.978 1.044 -15.819 1.00 94.31 82 THR A CA 1
ATOM 623 C C . THR A 1 82 ? -7.323 1.739 -15.598 1.00 94.31 82 THR A C 1
ATOM 625 O O . THR A 1 82 ? -8.099 1.324 -14.741 1.00 94.31 82 THR A O 1
ATOM 628 N N . GLY A 1 83 ? -7.584 2.802 -16.362 1.00 95.81 83 GLY A N 1
ATOM 629 C CA . GLY A 1 83 ? -8.813 3.599 -16.265 1.00 95.81 83 GLY A CA 1
ATOM 630 C C . GLY A 1 83 ? -8.791 4.741 -15.239 1.00 95.81 83 GLY A C 1
ATOM 631 O O . GLY A 1 83 ? -9.789 5.447 -15.127 1.00 95.81 83 GLY A O 1
ATOM 632 N N . TYR A 1 84 ? -7.675 4.964 -14.536 1.00 95.50 84 TYR A N 1
ATOM 633 C CA . TYR A 1 84 ? -7.549 6.004 -13.509 1.00 95.50 84 TYR A CA 1
ATOM 634 C C . TYR A 1 84 ? -6.439 7.006 -13.833 1.00 95.50 84 TYR A C 1
ATOM 636 O O . TYR A 1 84 ? -5.440 6.680 -14.469 1.00 95.50 84 TYR A O 1
ATOM 644 N N . LYS A 1 85 ? -6.602 8.236 -13.344 1.00 96.31 85 LYS A N 1
ATOM 645 C CA . LYS A 1 85 ? -5.613 9.319 -13.349 1.00 96.31 85 LYS A CA 1
ATOM 646 C C . LYS A 1 85 ? -5.186 9.642 -11.921 1.00 96.31 85 LYS A C 1
ATOM 648 O O . LYS A 1 85 ? -5.946 9.453 -10.975 1.00 96.31 85 LYS A O 1
ATOM 653 N N . TRP A 1 86 ? -3.994 10.215 -11.766 1.00 95.81 86 TRP A N 1
ATOM 654 C CA . TRP A 1 86 ? -3.461 10.616 -10.457 1.00 95.81 86 TRP A CA 1
ATOM 655 C C . TRP A 1 86 ? -4.357 11.598 -9.692 1.00 95.81 86 TRP A C 1
ATOM 657 O O . TRP A 1 86 ? -4.415 11.548 -8.470 1.00 95.81 86 TRP A O 1
ATOM 667 N N . ASN A 1 87 ? -5.107 12.448 -10.393 1.00 93.44 87 ASN A N 1
ATOM 668 C CA . ASN A 1 87 ? -6.037 13.401 -9.784 1.00 93.44 87 ASN A CA 1
ATOM 669 C C . ASN A 1 87 ? -7.413 12.800 -9.428 1.00 93.44 87 ASN A C 1
ATOM 671 O O . ASN A 1 87 ? -8.340 13.551 -9.144 1.00 93.44 87 ASN A O 1
ATOM 675 N N . GLN A 1 88 ? -7.562 11.472 -9.468 1.00 90.75 88 GLN A N 1
ATOM 676 C CA . GLN A 1 88 ? -8.800 10.757 -9.128 1.00 90.75 88 GLN A CA 1
ATOM 677 C C . GLN A 1 88 ? -8.663 9.888 -7.866 1.00 90.75 88 GLN A C 1
ATOM 679 O O . GLN A 1 88 ? -9.520 9.048 -7.617 1.00 90.75 88 GLN A O 1
ATOM 684 N N . LEU A 1 89 ? -7.576 10.038 -7.103 1.00 83.12 89 LEU A N 1
ATOM 685 C CA . LEU A 1 89 ? -7.186 9.069 -6.073 1.00 83.12 89 LEU A CA 1
ATOM 686 C C . LEU A 1 89 ? -7.677 9.352 -4.646 1.00 83.12 89 LEU A C 1
ATOM 688 O O . LEU A 1 89 ? -7.378 8.541 -3.776 1.00 83.12 89 LEU A O 1
ATOM 692 N N . GLY A 1 90 ? -8.487 10.398 -4.439 1.00 70.25 90 GLY A N 1
ATOM 693 C CA . GLY A 1 90 ? -9.139 10.675 -3.150 1.00 70.25 90 GLY A CA 1
ATOM 694 C C . GLY A 1 90 ? -8.207 11.251 -2.095 1.00 70.25 90 GLY A C 1
ATOM 695 O O . GLY A 1 90 ? -7.329 10.515 -1.595 1.00 70.25 90 GLY A O 1
#

Radius of gyration: 16.09 Å; Cα contacts (8 Å, |Δi|>4): 51; chains: 1; bounding box: 36×25×40 Å

Foldseek 3Di:
DDDDDPDPVSVVVCCVVVVVVVVVVVVVDDPVQQAPFPPQDPPGPGTGGVVVVVVVVVVQVVQVVVQVVCVVVVHDADPPHVPDDPVVPD

Sequence (90 aa):
MSSVPESKDELLTAINSIFPKLMVDYRSVPASIARQCEIEGNVKGTQISVCDTVAYLIGWGNLVLKWHSLKSQGLPVDFPGTGYKWNQLG

Solvent-accessible surface area (backbone atoms only — not comparable to full-atom values): 5508 Å² total; per-residue (Å²): 135,84,78,81,63,90,47,72,67,48,41,52,50,51,51,67,62,47,52,62,56,56,48,51,58,62,68,70,53,54,77,92,56,32,73,48,59,79,41,81,39,86,48,89,94,39,60,33,23,60,53,53,56,51,49,52,53,51,51,53,53,50,44,54,53,50,49,51,56,32,52,76,70,74,43,89,76,58,66,76,35,84,96,47,52,78,92,71,70,109

Mean predicted aligned error: 3.44 Å

InterPro domains:
  IPR012550 Protein of unknown function DUF1706 [PF08020] (4-90)
  IPR012550 Protein of unknown function DUF1706 [PTHR40658] (4-90)
  IPR034660 DinB/YfiT-like putative metalloenzymes [G3DSA:1.20.120.450] (1-90)

Nearest PDB structures (foldseek):
  5cof-assembly1_A  TM=9.725E-01  e=3.539E-08  Escherichia coli UTI89
  7mtl-assembly1_A  TM=9.516E-01  e=1.823E-07  Escherichia coli
  7mtl-assembly1_B  TM=9.642E-01  e=1.478E-05  Escherichia coli
  5com-assembly2_B  TM=8.885E-01  e=2.507E-04  Clostridioides difficile 630

pLDDT: mean 95.02, std 7.58, range [46.06, 98.44]

Secondary structure (DSSP, 8-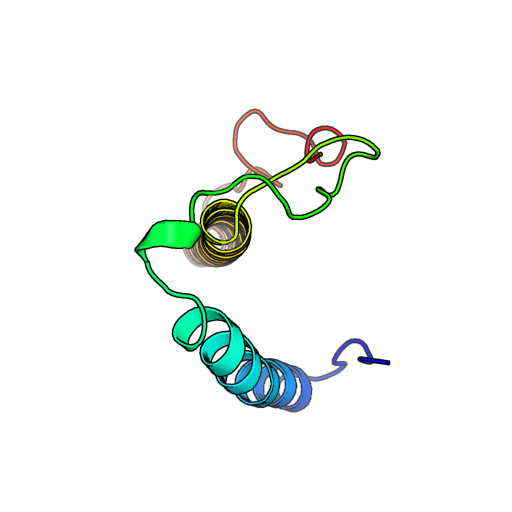state):
-PPPP-SHHHHHHHHHHHHHHHHHHHHHS-TTTTT---EEPSSTT-EE-HHHHHHHHHHHHHHHHHHHHHHHTT----SSBTTB-GGG--

Organism: Vibrio anguillarum (NCBI:txid55601)